Protein AF-C3ZCK1-F1 (afdb_monomer_lite)

Organism: Branchiostoma floridae (NCBI:txid7739)

Secondary structure (DSSP, 8-state):
-PPTT-EEPTT-SSEEE-SS--TT-S----HHHHHHHHHT-GGGS---HHHHHHHHTT--S-HHHHTTS-------EEESS-SS--SS-TTSTT---SS--SS------GGGTT-S---------PPPPPPPPP----------

Foldseek 3Di:
DDDPPWDDDPPDPWKIQDQWDQVVPDDDADPVLVCLLPVQVCVVDDDPPRQSLNLLCVRHPDVVVNVSGPDSNHGDMATPPHPDDDPDDPPDPPDDDPPDPPDDPPPPDPVVPPPPDDDDDDDDDDDDDDDDDDDDDDDDDDDD

pLDDT: mean 75.13, std 23.02, range [31.61, 98.31]

Structure (mmCIF, N/CA/C/O backbone):
data_AF-C3ZCK1-F1
#
_entry.id   AF-C3ZCK1-F1
#
loop_
_atom_site.group_PDB
_atom_site.id
_atom_site.type_symbol
_atom_site.label_atom_id
_atom_site.label_alt_id
_atom_site.label_comp_id
_atom_site.label_asym_id
_atom_site.label_e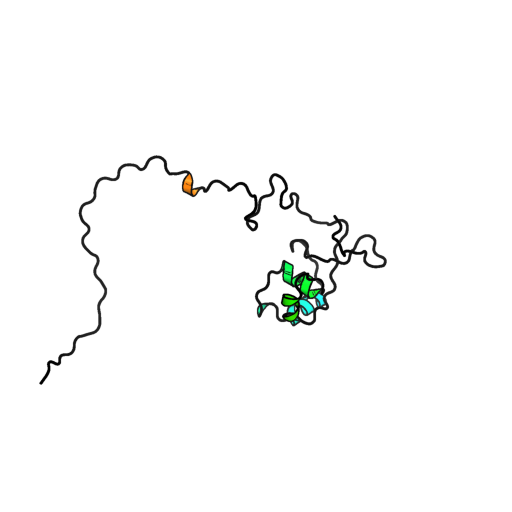ntity_id
_atom_site.label_seq_id
_atom_site.pdbx_PDB_ins_code
_atom_site.Cartn_x
_atom_site.Cartn_y
_atom_site.Cartn_z
_atom_site.occupancy
_atom_site.B_iso_or_equiv
_atom_site.auth_seq_id
_atom_site.auth_comp_id
_atom_site.auth_asym_id
_atom_site.auth_atom_id
_atom_site.pdbx_PDB_model_num
ATOM 1 N N . MET A 1 1 ? 0.633 12.915 9.914 1.00 50.06 1 MET A N 1
ATOM 2 C CA . MET A 1 1 ? 0.505 13.843 8.771 1.00 50.06 1 MET A CA 1
ATOM 3 C C . MET A 1 1 ? -0.464 13.155 7.834 1.00 50.06 1 MET A C 1
ATOM 5 O O . MET A 1 1 ? -0.111 12.098 7.344 1.00 50.06 1 MET A O 1
ATOM 9 N N . GLN A 1 2 ? -1.698 13.644 7.722 1.00 59.09 2 GLN A N 1
ATOM 10 C CA . GLN A 1 2 ? -2.696 13.029 6.843 1.00 59.09 2 GLN A CA 1
ATOM 11 C C . GLN A 1 2 ? -2.423 13.505 5.418 1.00 59.09 2 GLN A C 1
ATOM 13 O O . GLN A 1 2 ? -2.309 14.716 5.203 1.00 59.09 2 GLN A O 1
ATOM 18 N N . LEU A 1 3 ? -2.253 12.574 4.482 1.00 64.81 3 LEU A N 1
ATOM 19 C CA . LEU A 1 3 ? -2.011 12.919 3.085 1.00 64.81 3 LEU A CA 1
ATOM 20 C C . LEU A 1 3 ? -3.325 13.346 2.419 1.00 64.81 3 LEU A C 1
ATOM 22 O O . LEU A 1 3 ? -4.422 12.962 2.834 1.00 64.81 3 LEU A O 1
ATOM 26 N N . GLU A 1 4 ? -3.223 14.184 1.390 1.00 69.88 4 GLU A N 1
ATOM 27 C CA . GLU A 1 4 ? -4.386 14.632 0.626 1.00 69.88 4 GLU A CA 1
ATOM 28 C C . GLU A 1 4 ? -5.107 13.418 0.003 1.00 69.88 4 GLU A C 1
ATOM 30 O O . GLU A 1 4 ? -4.474 12.536 -0.572 1.00 69.88 4 GLU A O 1
ATOM 35 N N . GLY A 1 5 ? -6.432 13.339 0.169 1.00 73.62 5 GLY A N 1
ATOM 36 C CA . GLY A 1 5 ? -7.257 12.215 -0.304 1.00 73.62 5 GLY A CA 1
ATOM 37 C C . GLY A 1 5 ? -7.499 11.094 0.719 1.00 73.62 5 GLY A C 1
ATOM 38 O O . GLY A 1 5 ? -8.471 10.341 0.580 1.00 73.62 5 GLY A O 1
ATOM 39 N N . GLU A 1 6 ? -6.712 11.018 1.795 1.00 83.19 6 GLU A N 1
ATOM 40 C CA . GLU A 1 6 ? -6.953 10.044 2.860 1.00 83.19 6 GLU A CA 1
ATOM 41 C C . GLU A 1 6 ? -8.184 10.428 3.683 1.00 83.19 6 GLU A C 1
ATOM 43 O O . GLU A 1 6 ? -8.354 11.573 4.106 1.00 83.19 6 GLU A O 1
ATOM 48 N N . HIS A 1 7 ? -9.056 9.460 3.941 1.00 90.00 7 HIS A N 1
ATOM 49 C CA . HIS A 1 7 ? -10.285 9.666 4.700 1.00 90.00 7 HIS A CA 1
ATOM 50 C C . HIS A 1 7 ? -10.539 8.501 5.651 1.00 90.00 7 HIS A C 1
ATOM 52 O O . HIS A 1 7 ? -10.156 7.361 5.387 1.00 90.00 7 HIS A O 1
ATOM 58 N N . TRP A 1 8 ? -11.201 8.785 6.771 1.00 94.44 8 TRP A N 1
ATOM 59 C CA . TRP A 1 8 ? -11.534 7.777 7.772 1.00 94.44 8 TRP A CA 1
ATOM 60 C C . TRP A 1 8 ? -12.361 6.641 7.180 1.00 94.44 8 TRP A C 1
ATOM 62 O O . TRP A 1 8 ? -13.314 6.861 6.428 1.00 94.44 8 TRP A O 1
ATOM 72 N N . VAL A 1 9 ? -12.030 5.415 7.579 1.00 95.19 9 VAL A N 1
ATOM 73 C CA . VAL A 1 9 ? -12.902 4.269 7.334 1.00 95.19 9 VAL A CA 1
ATOM 74 C C . VAL A 1 9 ? -14.177 4.473 8.142 1.00 95.19 9 VAL A C 1
ATOM 76 O O . VAL A 1 9 ? -14.124 4.726 9.346 1.00 95.19 9 VAL A O 1
ATOM 79 N N . LEU A 1 10 ? -15.333 4.351 7.490 1.00 94.31 10 LEU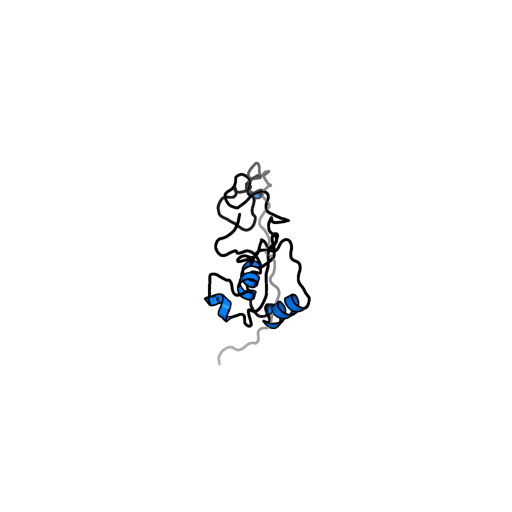 A N 1
ATOM 80 C CA . LEU A 1 10 ? -16.627 4.562 8.134 1.00 94.31 10 LEU A CA 1
ATOM 81 C C . LEU A 1 10 ? -16.764 3.712 9.409 1.00 94.31 10 LEU A C 1
ATOM 83 O O . LEU A 1 10 ? -16.673 2.486 9.363 1.00 94.31 10 LEU A O 1
ATOM 87 N N . GLY A 1 11 ? -17.013 4.377 10.540 1.00 94.56 11 GLY A N 1
ATOM 88 C CA . GLY A 1 11 ? -17.175 3.732 11.846 1.00 94.56 11 GLY A CA 1
ATOM 89 C C . GLY A 1 11 ? -15.867 3.387 12.566 1.00 94.56 11 GLY A C 1
ATOM 90 O O . GLY A 1 11 ? -15.922 2.799 13.642 1.00 94.56 11 GLY A O 1
ATOM 91 N N . SER A 1 12 ? -14.710 3.756 12.011 1.00 94.94 12 SER A N 1
ATOM 92 C CA . SER A 1 12 ? -13.409 3.619 12.664 1.00 94.94 12 SER A CA 1
ATOM 93 C C . SER A 1 12 ? -12.882 4.969 13.144 1.00 94.94 12 SER A C 1
ATOM 95 O O . SER A 1 12 ? -13.068 5.992 12.490 1.00 94.94 12 SER A O 1
ATOM 97 N N . THR A 1 13 ? -12.178 4.951 14.273 1.00 93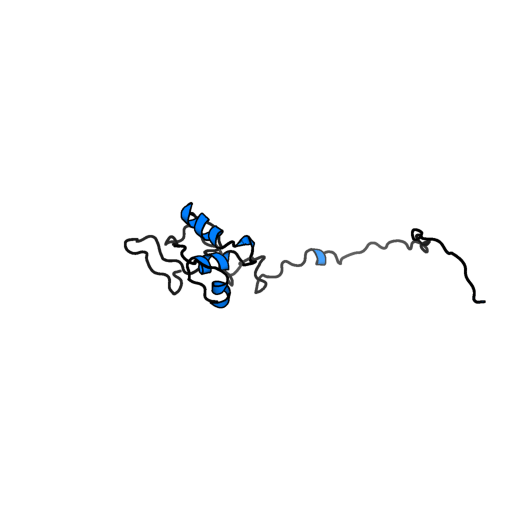.31 13 THR A N 1
ATOM 98 C CA . THR A 1 13 ? -11.405 6.091 14.794 1.00 93.31 13 THR A CA 1
ATOM 99 C C . THR A 1 13 ? -9.899 5.846 14.728 1.00 93.31 13 THR A C 1
ATOM 101 O O . THR A 1 13 ? -9.133 6.639 15.260 1.00 93.31 13 THR A O 1
ATOM 104 N N . THR A 1 14 ? -9.473 4.721 14.146 1.00 93.94 14 THR A N 1
ATOM 105 C CA . THR A 1 14 ? -8.066 4.289 14.119 1.00 93.94 14 THR A CA 1
ATOM 106 C C . THR A 1 14 ? -7.607 3.816 12.744 1.00 93.94 14 THR A C 1
ATOM 108 O O . THR A 1 14 ? -6.489 3.327 12.613 1.00 93.94 14 THR A O 1
ATOM 111 N N . MET A 1 15 ? -8.458 3.911 11.715 1.00 94.31 15 MET A N 1
ATOM 112 C CA . MET A 1 15 ? -8.131 3.467 10.360 1.00 94.31 15 MET A CA 1
ATOM 113 C C . MET A 1 15 ? -8.591 4.458 9.301 1.00 94.31 15 MET A C 1
ATOM 115 O O . MET A 1 15 ? -9.719 4.954 9.346 1.00 94.31 15 MET A O 1
ATOM 119 N N . ILE A 1 16 ? -7.748 4.637 8.293 1.00 94.56 16 ILE A N 1
ATOM 120 C CA . ILE A 1 16 ? -7.994 5.485 7.128 1.00 94.56 16 ILE A CA 1
ATOM 121 C C . ILE A 1 16 ? -7.863 4.680 5.833 1.00 94.56 16 ILE A C 1
ATOM 123 O O . ILE A 1 16 ? -7.163 3.664 5.779 1.00 94.56 16 ILE A O 1
ATOM 127 N N . HIS A 1 17 ? -8.546 5.137 4.788 1.00 93.12 17 HIS A N 1
ATOM 128 C CA . HIS A 1 17 ? -8.254 4.753 3.414 1.00 93.12 17 HIS A CA 1
ATOM 129 C C . HIS A 1 17 ? -6.934 5.392 2.999 1.00 93.12 17 HIS A C 1
ATOM 131 O O . HIS A 1 17 ? -6.777 6.605 3.104 1.00 93.12 17 HIS A O 1
ATOM 137 N N . VAL A 1 18 ? -5.999 4.547 2.577 1.00 91.94 18 VAL A N 1
ATOM 138 C CA . VAL A 1 18 ? -4.637 4.937 2.218 1.00 91.94 18 VAL A CA 1
ATOM 139 C C . VAL A 1 18 ? -4.540 5.283 0.737 1.00 91.94 18 VAL A C 1
ATOM 141 O O . VAL A 1 18 ? -5.150 4.599 -0.082 1.00 91.94 18 VAL A O 1
ATOM 144 N N . THR A 1 19 ? -3.728 6.290 0.420 1.00 88.88 19 THR A N 1
ATOM 145 C CA . THR A 1 19 ? -3.419 6.714 -0.956 1.00 88.88 19 THR A CA 1
ATOM 146 C C . THR A 1 19 ? -1.968 6.415 -1.367 1.00 88.88 19 THR A C 1
ATOM 148 O O . THR A 1 19 ? -1.615 6.534 -2.535 1.00 88.88 19 THR A O 1
ATOM 151 N N . TYR A 1 20 ? -1.108 5.984 -0.431 1.00 85.94 20 TYR A N 1
ATOM 152 C CA . TYR A 1 20 ? 0.318 5.736 -0.673 1.00 85.94 20 TYR A CA 1
ATOM 153 C C . TYR A 1 20 ? 0.850 4.499 0.065 1.00 85.94 20 TYR A C 1
ATOM 155 O O . TYR A 1 20 ? 0.412 4.161 1.163 1.00 85.94 20 TYR A O 1
ATOM 163 N N . SER A 1 21 ? 1.846 3.807 -0.487 1.00 82.75 21 SER A N 1
ATOM 164 C CA . SER A 1 21 ? 2.502 2.711 0.229 1.00 82.75 21 SER A CA 1
ATOM 165 C C . SER A 1 21 ? 3.483 3.259 1.272 1.00 82.75 21 SER A C 1
ATOM 167 O O . SER A 1 21 ? 4.581 3.688 0.936 1.00 82.75 21 SER A O 1
ATOM 169 N N . TYR A 1 22 ? 3.121 3.220 2.554 1.00 82.25 22 TYR A N 1
ATOM 170 C CA . TYR A 1 22 ? 3.956 3.624 3.698 1.00 82.25 22 TYR A CA 1
ATOM 171 C C . TYR A 1 22 ? 5.268 2.808 3.823 1.00 82.25 22 TYR A C 1
ATOM 173 O O . TYR A 1 22 ? 5.364 1.888 4.640 1.00 82.25 22 TYR A O 1
ATOM 181 N N . TRP A 1 23 ? 6.253 3.099 2.965 1.00 84.31 23 TRP A N 1
ATOM 182 C CA . TRP A 1 23 ? 7.617 2.538 2.882 1.00 84.31 23 TRP A CA 1
ATOM 183 C C . TRP A 1 23 ? 7.726 1.009 2.819 1.00 84.31 23 TRP A C 1
ATOM 185 O O . TRP A 1 23 ? 8.807 0.447 2.972 1.00 84.31 23 TRP A O 1
ATOM 195 N N . THR A 1 24 ? 6.613 0.301 2.622 1.00 86.25 24 THR A N 1
ATOM 196 C CA . THR A 1 24 ? 6.550 -1.171 2.647 1.00 86.25 24 THR A CA 1
ATOM 197 C C . THR A 1 24 ? 7.131 -1.830 3.915 1.00 86.25 24 THR A C 1
ATOM 199 O O . THR A 1 24 ? 7.479 -3.005 3.897 1.00 86.25 24 THR A O 1
ATOM 202 N N . LEU A 1 25 ? 7.192 -1.103 5.041 1.00 84.12 25 LEU A N 1
ATOM 203 C CA . LEU A 1 25 ? 7.879 -1.552 6.264 1.00 84.12 25 LEU A CA 1
ATOM 204 C C . LEU A 1 25 ? 7.081 -2.564 7.098 1.00 84.12 25 LEU A C 1
ATOM 206 O O . LEU A 1 25 ? 7.630 -3.558 7.565 1.00 84.12 25 LEU A O 1
ATOM 210 N N . GLY A 1 26 ? 5.792 -2.301 7.326 1.00 87.06 26 GLY A N 1
ATOM 211 C CA . GLY A 1 26 ? 4.954 -3.099 8.224 1.00 87.06 26 GLY A CA 1
ATOM 212 C C . GLY A 1 26 ? 3.563 -3.316 7.651 1.00 87.06 26 GLY A C 1
ATOM 213 O O . GLY A 1 26 ? 2.715 -2.434 7.736 1.00 87.06 26 GLY A O 1
ATOM 214 N N . TYR A 1 27 ? 3.327 -4.492 7.064 1.00 91.12 27 TYR A N 1
ATOM 215 C CA . TYR A 1 27 ? 2.073 -4.820 6.385 1.00 91.12 27 TYR A CA 1
ATOM 216 C C . TYR A 1 27 ? 1.488 -6.117 6.924 1.00 91.12 27 TYR A C 1
ATOM 218 O O . TYR A 1 27 ? 2.176 -7.126 7.073 1.00 91.12 27 TYR A O 1
ATOM 226 N N . MET A 1 28 ? 0.179 -6.102 7.155 1.00 93.81 28 MET A N 1
ATOM 227 C CA . MET A 1 28 ? -0.604 -7.308 7.381 1.00 93.81 28 MET A CA 1
ATOM 228 C C . MET A 1 28 ? -1.461 -7.568 6.153 1.00 93.81 28 MET A C 1
ATOM 230 O O . MET A 1 28 ? -2.215 -6.702 5.713 1.00 93.81 28 MET A O 1
ATOM 234 N N . ILE A 1 29 ? -1.375 -8.781 5.615 1.00 95.69 29 ILE A N 1
ATOM 235 C CA . ILE A 1 29 ? -2.140 -9.175 4.439 1.00 95.69 29 ILE A CA 1
ATOM 236 C C . ILE A 1 29 ? -2.977 -10.413 4.734 1.00 95.69 29 ILE A C 1
ATOM 238 O O . ILE A 1 29 ? -2.515 -11.402 5.299 1.00 95.69 29 ILE A O 1
ATOM 242 N N . THR A 1 30 ? -4.246 -10.362 4.340 1.00 97.88 30 THR A N 1
ATOM 243 C CA . THR A 1 30 ? -5.105 -11.547 4.383 1.0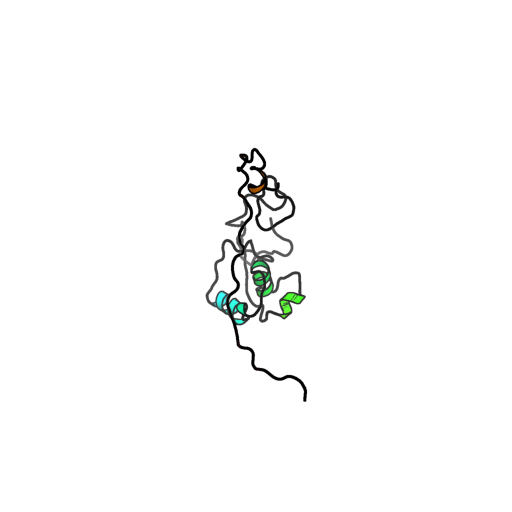0 97.88 30 THR A CA 1
ATOM 244 C C . THR A 1 30 ? -4.763 -12.479 3.224 1.00 97.88 30 THR A C 1
ATOM 246 O O . THR A 1 30 ? -4.344 -12.024 2.162 1.00 97.88 30 THR A O 1
ATOM 249 N N . TRP A 1 31 ? -5.056 -13.774 3.359 1.00 98.25 31 TRP A N 1
ATOM 250 C CA . TRP A 1 31 ? -4.938 -14.730 2.248 1.00 98.25 31 TRP A CA 1
ATOM 251 C C . TRP A 1 31 ? -5.633 -14.243 0.962 1.00 98.25 31 TRP A C 1
ATOM 253 O O . TRP A 1 31 ? -5.080 -14.324 -0.133 1.00 98.25 31 TRP A O 1
ATOM 263 N N . ARG A 1 32 ? -6.838 -13.668 1.092 1.00 98.31 32 ARG A N 1
ATOM 264 C CA . ARG A 1 32 ? -7.584 -13.104 -0.045 1.00 98.31 32 ARG A CA 1
ATOM 265 C C . ARG A 1 32 ? -6.870 -11.905 -0.669 1.00 98.31 32 ARG A C 1
ATOM 267 O O . ARG A 1 32 ? -6.885 -11.776 -1.887 1.00 98.31 32 ARG A O 1
ATOM 274 N N . GLY A 1 33 ? -6.269 -11.038 0.148 1.00 97.56 33 GLY A N 1
ATOM 275 C CA . GLY A 1 33 ? -5.455 -9.919 -0.328 1.00 97.56 33 GLY A CA 1
ATOM 276 C C . GLY A 1 33 ? -4.233 -10.403 -1.105 1.00 97.56 33 GLY A C 1
ATOM 277 O O . GLY A 1 33 ? -4.020 -9.965 -2.230 1.00 97.56 33 GLY A O 1
ATOM 278 N N . ALA A 1 34 ? -3.504 -11.381 -0.561 1.00 97.19 34 ALA A N 1
ATOM 279 C CA . ALA A 1 34 ? -2.344 -11.971 -1.226 1.00 97.19 34 ALA A CA 1
ATOM 280 C C . ALA A 1 34 ? -2.723 -12.595 -2.575 1.00 97.19 34 ALA A C 1
ATOM 282 O O . ALA A 1 34 ? -2.057 -12.359 -3.579 1.00 97.19 34 ALA A O 1
ATOM 283 N N . LYS A 1 35 ? -3.851 -13.317 -2.635 1.00 97.81 35 LYS A N 1
ATOM 284 C CA . LYS A 1 35 ? -4.353 -13.876 -3.894 1.00 97.81 35 LYS A CA 1
ATOM 285 C C . LYS A 1 35 ? -4.636 -12.788 -4.938 1.00 97.81 35 LYS A C 1
ATOM 287 O O . LYS A 1 35 ? -4.223 -12.946 -6.079 1.00 97.81 35 LYS A O 1
ATOM 292 N N . LYS A 1 36 ? -5.270 -11.671 -4.557 1.00 97.69 36 LYS A N 1
ATOM 293 C CA . LYS A 1 36 ? -5.520 -10.540 -5.473 1.00 97.69 36 LYS A CA 1
ATOM 294 C C . LYS A 1 36 ? -4.227 -9.960 -6.048 1.00 97.69 36 LYS A C 1
ATOM 296 O O . LYS A 1 36 ? -4.164 -9.703 -7.244 1.00 97.69 36 LYS A O 1
ATOM 301 N N . LEU A 1 37 ? -3.198 -9.802 -5.212 1.00 95.94 37 LEU A N 1
ATOM 302 C CA . LEU A 1 37 ? -1.884 -9.329 -5.656 1.00 95.94 37 LEU A CA 1
ATOM 303 C C . LEU A 1 37 ? -1.210 -10.306 -6.631 1.00 95.94 37 LEU A C 1
ATOM 305 O O . LEU A 1 37 ? -0.529 -9.875 -7.553 1.00 95.94 37 LEU A O 1
ATOM 309 N N . LEU A 1 38 ? -1.397 -11.617 -6.457 1.00 95.25 38 LEU A N 1
ATOM 310 C CA . LEU A 1 38 ? -0.799 -12.631 -7.333 1.00 95.25 38 LEU A CA 1
ATOM 311 C C . LEU A 1 38 ? -1.587 -12.858 -8.630 1.00 95.25 38 LEU A C 1
ATOM 313 O O . LEU A 1 38 ? -0.984 -13.153 -9.663 1.00 95.25 38 LEU A O 1
ATOM 317 N N . ASP A 1 39 ? -2.913 -12.699 -8.604 1.00 95.62 39 ASP A N 1
ATOM 318 C CA . ASP A 1 39 ? -3.796 -12.945 -9.753 1.00 95.62 39 ASP A CA 1
ATOM 319 C C . ASP A 1 39 ? -3.473 -12.021 -10.949 1.00 95.62 39 ASP A C 1
ATOM 321 O O . ASP A 1 39 ? -3.655 -12.423 -12.099 1.00 95.62 39 ASP A O 1
ATOM 325 N N . VAL A 1 40 ? -2.908 -10.827 -10.706 1.00 94.31 40 VAL A N 1
ATOM 326 C CA . VAL A 1 40 ? -2.456 -9.897 -11.767 1.00 94.31 40 V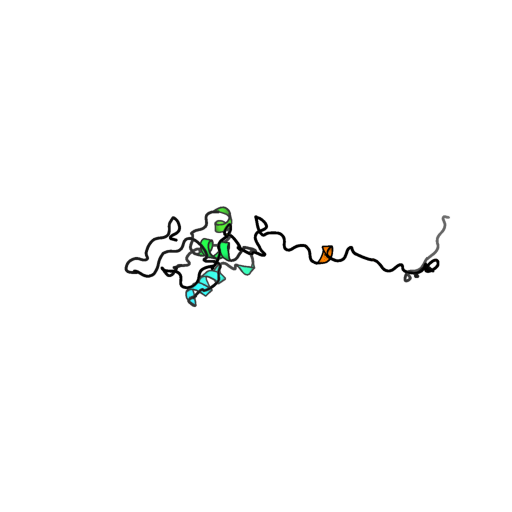AL A CA 1
ATOM 327 C C . VAL A 1 40 ? -1.099 -10.263 -12.389 1.00 94.31 40 VAL A C 1
ATOM 329 O O . VAL A 1 40 ? -0.593 -9.544 -13.262 1.00 94.31 40 VAL A O 1
ATOM 332 N N . LYS A 1 41 ? -0.516 -11.391 -11.959 1.00 94.00 41 LYS A N 1
ATOM 333 C CA . LYS A 1 41 ? 0.773 -11.949 -12.401 1.00 94.00 41 LYS A CA 1
ATOM 334 C C . LYS A 1 41 ? 1.911 -10.919 -12.342 1.00 94.00 41 LYS A C 1
ATOM 336 O O . LYS A 1 41 ? 2.569 -10.683 -13.360 1.00 94.00 41 LYS A O 1
ATOM 341 N N . PRO A 1 42 ? 2.166 -10.308 -11.171 1.00 92.12 42 PRO A N 1
ATOM 342 C CA . PRO A 1 42 ? 3.080 -9.176 -11.061 1.00 92.12 42 PRO A CA 1
ATOM 343 C C . PRO A 1 42 ? 4.503 -9.538 -11.480 1.00 92.12 42 PRO A C 1
ATOM 345 O O . PRO A 1 42 ? 5.138 -8.748 -12.149 1.00 92.12 42 PRO A O 1
ATOM 348 N N . LEU A 1 43 ? 4.958 -10.770 -11.229 1.00 91.25 43 LEU A N 1
ATOM 349 C CA . LEU A 1 43 ? 6.314 -11.224 -11.578 1.00 91.25 43 LEU A CA 1
ATOM 350 C C . LEU A 1 43 ? 6.611 -11.254 -13.087 1.00 91.25 43 LEU A C 1
ATOM 352 O O . LEU A 1 43 ? 7.761 -11.402 -13.483 1.00 91.25 43 LEU A O 1
ATOM 356 N N . THR A 1 44 ? 5.586 -11.138 -13.933 1.00 92.50 44 THR A N 1
ATOM 357 C CA . THR A 1 44 ? 5.762 -11.038 -15.392 1.00 92.50 44 THR A CA 1
ATOM 358 C C . THR A 1 44 ? 6.016 -9.603 -15.864 1.00 92.50 44 THR A C 1
ATOM 360 O O . THR A 1 44 ? 6.211 -9.380 -17.055 1.00 92.50 44 THR A O 1
ATOM 363 N N . LYS A 1 45 ? 5.992 -8.629 -14.944 1.00 89.12 45 LYS A N 1
ATOM 364 C CA . LYS A 1 45 ? 6.097 -7.186 -15.183 1.00 89.12 45 LYS A CA 1
ATOM 365 C C . LYS A 1 45 ? 7.086 -6.608 -14.166 1.00 89.12 45 LYS A C 1
ATOM 367 O O . LYS A 1 45 ? 7.058 -6.974 -12.998 1.00 89.12 45 LYS A O 1
ATOM 372 N N . MET A 1 46 ? 7.970 -5.712 -14.584 1.00 86.31 46 MET A N 1
ATOM 373 C CA . MET A 1 46 ? 8.887 -5.049 -13.655 1.00 86.31 46 MET A CA 1
ATOM 374 C C . MET A 1 46 ? 8.251 -3.737 -13.189 1.00 86.31 46 MET A C 1
ATOM 376 O O . MET A 1 46 ? 7.999 -2.861 -14.010 1.00 86.31 46 MET A O 1
ATOM 380 N N . ILE A 1 47 ? 7.958 -3.627 -11.895 1.00 89.75 47 ILE A N 1
ATOM 381 C CA . ILE A 1 47 ? 7.411 -2.426 -11.254 1.00 89.75 47 ILE A CA 1
ATOM 382 C C . ILE A 1 47 ? 7.979 -2.347 -9.827 1.00 89.75 47 ILE A C 1
ATOM 384 O O . ILE A 1 47 ? 8.060 -3.387 -9.161 1.00 89.75 47 ILE A O 1
ATOM 388 N N . PRO A 1 48 ? 8.382 -1.160 -9.349 1.00 89.44 48 PRO A N 1
ATOM 389 C CA . PRO A 1 48 ? 8.650 -0.939 -7.934 1.00 89.44 48 PRO A CA 1
ATOM 390 C C . PRO A 1 48 ? 7.450 -1.337 -7.059 1.00 89.44 48 PRO A C 1
ATOM 392 O O . PRO A 1 48 ? 6.289 -1.204 -7.453 1.00 89.44 48 PRO A O 1
ATOM 395 N N . VAL A 1 49 ? 7.722 -1.900 -5.882 1.00 90.81 49 VAL A N 1
ATOM 396 C CA . VAL A 1 49 ? 6.674 -2.436 -4.994 1.00 90.81 49 VAL A CA 1
ATOM 397 C C . VAL A 1 49 ? 5.795 -1.333 -4.399 1.00 90.81 49 VAL A C 1
ATOM 399 O O . VAL A 1 49 ? 4.597 -1.535 -4.190 1.00 90.81 49 VAL A O 1
ATOM 402 N N . ASP A 1 50 ? 6.393 -0.177 -4.153 1.00 89.31 50 ASP A N 1
ATOM 403 C CA . ASP A 1 50 ? 5.757 1.041 -3.673 1.00 89.31 50 ASP A CA 1
ATOM 404 C C . ASP A 1 50 ? 4.801 1.647 -4.702 1.00 89.31 50 ASP A C 1
ATOM 406 O O . ASP A 1 50 ? 3.756 2.152 -4.320 1.00 89.31 50 ASP A O 1
ATOM 410 N N . GLU A 1 51 ? 5.063 1.475 -5.997 1.00 91.06 51 GLU A N 1
ATOM 411 C CA . GLU A 1 51 ? 4.108 1.839 -7.056 1.00 91.06 51 GLU A CA 1
ATOM 412 C C . GLU A 1 51 ? 3.069 0.734 -7.301 1.00 91.06 51 GLU A C 1
ATOM 414 O O . GLU A 1 51 ? 1.906 0.982 -7.637 1.00 91.06 51 GLU A O 1
ATOM 419 N N . PHE A 1 52 ? 3.452 -0.528 -7.092 1.00 93.81 52 PHE A N 1
ATOM 420 C CA . PHE A 1 52 ? 2.553 -1.660 -7.286 1.00 93.81 52 PHE A CA 1
ATOM 421 C C . PHE A 1 52 ? 1.357 -1.642 -6.332 1.00 93.81 52 PHE A C 1
ATOM 423 O O . PHE A 1 52 ? 0.226 -1.882 -6.762 1.00 93.81 52 PHE A O 1
ATOM 430 N N . LEU A 1 53 ? 1.576 -1.380 -5.041 1.00 94.69 53 LEU A N 1
ATOM 431 C CA . LEU A 1 53 ? 0.492 -1.435 -4.060 1.00 94.69 53 LEU A CA 1
ATOM 432 C C . LEU A 1 53 ? -0.598 -0.381 -4.331 1.00 94.69 53 LEU A C 1
ATOM 434 O O . LEU A 1 53 ? -1.757 -0.800 -4.416 1.00 94.69 53 LEU A O 1
ATOM 438 N N . PRO A 1 54 ? -0.281 0.914 -4.546 1.00 93.06 54 PRO A N 1
ATOM 439 C CA . PRO A 1 54 ? -1.273 1.934 -4.860 1.00 93.06 54 PRO A CA 1
ATOM 440 C C . PRO A 1 54 ? -2.040 1.674 -6.141 1.00 93.06 54 PRO A C 1
ATOM 442 O O . PRO A 1 54 ? -3.265 1.803 -6.157 1.00 93.06 54 PRO A O 1
ATOM 445 N N . MET A 1 55 ? -1.379 1.148 -7.176 1.00 94.00 55 MET A N 1
ATOM 446 C CA . MET A 1 55 ? -2.108 0.653 -8.341 1.00 94.00 55 MET A CA 1
ATOM 447 C C . MET A 1 55 ? -3.121 -0.425 -7.949 1.00 94.00 55 MET A C 1
ATOM 449 O O . MET A 1 55 ? -4.270 -0.372 -8.366 1.00 94.00 55 MET A O 1
ATOM 453 N N . MET A 1 56 ? -2.750 -1.405 -7.127 1.00 95.75 56 MET A N 1
ATOM 454 C CA . MET A 1 56 ? -3.645 -2.519 -6.808 1.00 95.75 56 MET A CA 1
ATOM 455 C C . MET A 1 56 ? -4.879 -2.132 -5.984 1.00 95.75 56 MET A C 1
ATOM 457 O O . MET A 1 56 ? -5.885 -2.850 -6.064 1.00 95.75 56 MET A O 1
ATOM 461 N N . PHE A 1 57 ? -4.831 -1.028 -5.231 1.00 94.31 57 PHE A N 1
ATOM 462 C CA . PHE A 1 57 ? -5.999 -0.423 -4.577 1.00 94.31 57 PHE A CA 1
ATOM 463 C C . PHE A 1 57 ? -6.612 0.761 -5.355 1.00 94.31 57 PHE A C 1
ATOM 465 O O . PHE A 1 57 ? -7.431 1.491 -4.804 1.00 94.31 57 PHE A O 1
ATOM 472 N N . ASP A 1 58 ? -6.292 0.857 -6.651 1.00 93.88 58 ASP A N 1
ATOM 473 C CA . ASP A 1 58 ? -6.850 1.779 -7.655 1.00 93.88 58 ASP A CA 1
ATOM 474 C C . ASP A 1 58 ? -6.558 3.270 -7.418 1.00 93.88 58 ASP A C 1
ATOM 476 O O . ASP A 1 58 ? -7.253 4.143 -7.937 1.00 93.88 58 ASP A O 1
ATOM 480 N N . ASP A 1 59 ? -5.484 3.569 -6.690 1.00 90.69 59 ASP A N 1
ATOM 481 C CA . ASP A 1 59 ? -5.114 4.926 -6.295 1.00 90.69 59 ASP A CA 1
ATOM 482 C C . ASP A 1 59 ? -3.638 5.212 -6.592 1.00 90.69 59 ASP A C 1
ATOM 484 O O . ASP A 1 59 ? -2.786 5.250 -5.714 1.00 90.69 59 ASP A O 1
ATOM 488 N N . HIS A 1 60 ? -3.322 5.342 -7.880 1.00 91.62 60 HIS A N 1
ATOM 489 C CA . HIS A 1 60 ? -1.984 5.681 -8.360 1.00 91.62 60 HIS A CA 1
ATOM 490 C C . HIS A 1 60 ? -2.036 6.962 -9.214 1.00 91.62 60 HIS A C 1
ATOM 492 O O . HIS A 1 60 ? -2.973 7.104 -10.021 1.00 91.62 60 HIS A O 1
ATOM 498 N N . PRO A 1 61 ? -1.071 7.894 -9.072 1.00 88.62 61 PRO A N 1
ATOM 499 C CA . PRO A 1 61 ? -1.077 9.167 -9.796 1.00 88.62 61 PRO A CA 1
ATOM 500 C C . PRO A 1 61 ? -0.871 8.977 -11.303 1.00 88.62 61 PRO A C 1
ATOM 502 O O . PRO A 1 61 ? -1.574 9.589 -12.108 1.00 88.62 61 PRO A O 1
ATOM 505 N N . ASP A 1 62 ? 0.039 8.082 -11.697 1.00 88.94 62 ASP A N 1
ATOM 506 C CA . ASP A 1 62 ? 0.249 7.740 -13.103 1.00 88.94 62 ASP A CA 1
ATOM 507 C C . ASP A 1 62 ? -0.742 6.660 -13.557 1.00 88.94 62 ASP A C 1
ATOM 509 O O . ASP A 1 62 ? -0.658 5.494 -13.161 1.00 88.94 62 ASP A O 1
ATOM 513 N N . LYS A 1 63 ? -1.693 7.047 -14.411 1.00 88.69 63 LYS A N 1
ATOM 514 C CA . LYS A 1 63 ? -2.700 6.133 -14.964 1.00 88.69 63 LYS A CA 1
ATOM 515 C C . LYS A 1 63 ? -2.139 5.203 -16.040 1.00 88.69 63 LYS A C 1
ATOM 517 O O . LYS A 1 63 ? -2.746 4.167 -16.303 1.00 88.69 63 LYS A O 1
ATOM 522 N N . HIS A 1 64 ? -0.997 5.527 -16.647 1.00 88.12 64 HIS A N 1
ATOM 523 C CA . HIS A 1 64 ? -0.386 4.690 -17.674 1.00 88.12 64 HIS A CA 1
ATOM 524 C C . HIS A 1 64 ? 0.045 3.334 -17.107 1.00 88.12 64 HIS A C 1
ATOM 526 O O . HIS A 1 64 ? -0.248 2.295 -17.702 1.00 88.12 64 HIS A O 1
ATOM 532 N N . TYR A 1 65 ? 0.659 3.328 -15.920 1.00 85.31 65 TYR A N 1
ATOM 533 C CA . TYR A 1 65 ? 1.070 2.090 -15.253 1.00 85.31 65 TYR A CA 1
ATOM 534 C C . TYR A 1 65 ? -0.121 1.210 -14.870 1.00 85.31 65 TYR A C 1
ATOM 536 O O . TYR A 1 65 ? -0.058 -0.015 -15.002 1.00 85.31 65 TYR A O 1
ATOM 544 N N . MET A 1 66 ? -1.246 1.821 -14.489 1.00 89.50 66 MET A N 1
ATOM 545 C CA . MET A 1 66 ? -2.440 1.096 -14.048 1.00 89.50 66 MET A CA 1
ATOM 546 C C . MET A 1 66 ? -3.008 0.169 -15.133 1.00 89.50 66 MET A C 1
ATOM 548 O O . MET A 1 66 ? -3.504 -0.906 -14.798 1.00 89.50 66 MET A O 1
ATOM 552 N N . TYR A 1 67 ? -2.888 0.514 -16.423 1.00 89.00 67 TYR A N 1
ATOM 553 C CA . TYR A 1 67 ? -3.385 -0.329 -17.524 1.00 89.00 67 TYR A CA 1
ATOM 554 C C . TYR A 1 67 ? -2.732 -1.712 -17.581 1.00 89.00 67 TYR A C 1
ATOM 556 O O . TYR A 1 67 ? -3.340 -2.665 -18.068 1.00 89.00 67 TYR A O 1
ATOM 564 N N . ALA A 1 68 ? -1.501 -1.842 -17.082 1.00 88.69 68 ALA A N 1
ATOM 565 C CA . ALA A 1 68 ? -0.796 -3.115 -17.071 1.00 88.69 68 ALA A CA 1
ATOM 566 C C . ALA A 1 68 ? -1.310 -4.068 -15.978 1.00 88.69 68 ALA A C 1
ATOM 568 O O . ALA A 1 68 ? -1.018 -5.266 -16.035 1.00 88.69 68 ALA A O 1
ATOM 569 N N . PHE A 1 69 ? -2.074 -3.586 -14.994 1.00 92.25 69 PHE A N 1
ATOM 570 C CA . PHE A 1 69 ? -2.492 -4.361 -13.828 1.00 92.25 69 PHE A CA 1
ATOM 571 C C . PHE A 1 69 ? -4.008 -4.294 -13.650 1.00 92.25 69 PHE A C 1
ATOM 573 O O . PHE A 1 69 ? -4.555 -3.264 -13.282 1.00 92.25 69 PHE A O 1
ATOM 580 N N . GLU A 1 70 ? -4.681 -5.419 -13.892 1.00 93.50 70 GLU A N 1
ATOM 581 C CA . GLU A 1 70 ? -6.113 -5.620 -13.654 1.00 93.50 70 GLU A CA 1
ATOM 582 C C . GLU A 1 70 ? -6.349 -7.064 -13.177 1.00 93.50 70 GLU A C 1
ATOM 584 O O . GLU A 1 70 ? -5.679 -7.973 -13.684 1.00 93.50 70 GLU A O 1
ATOM 589 N N . PRO A 1 71 ? -7.298 -7.319 -12.252 1.00 95.19 71 PRO A N 1
ATOM 590 C CA . PRO A 1 71 ? -8.210 -6.356 -11.618 1.00 95.19 71 PRO A CA 1
ATOM 591 C C . PRO A 1 71 ? -7.604 -5.607 -10.410 1.00 95.19 71 PRO A C 1
ATOM 593 O O . PRO A 1 71 ? -7.070 -6.239 -9.497 1.00 95.19 71 PRO A O 1
ATOM 596 N N . ARG A 1 72 ? -7.778 -4.279 -10.335 1.00 95.44 72 ARG A N 1
ATOM 597 C CA . ARG A 1 72 ? -7.325 -3.423 -9.205 1.00 95.44 72 ARG A CA 1
ATOM 598 C C . ARG A 1 72 ? -8.368 -3.311 -8.091 1.00 95.44 72 ARG A C 1
ATOM 600 O O . ARG A 1 72 ? -8.995 -2.282 -7.884 1.00 95.44 72 ARG A O 1
ATOM 607 N N . ASN A 1 73 ? -8.638 -4.419 -7.406 1.00 96.12 73 ASN A N 1
ATOM 608 C CA . ASN A 1 73 ? -9.709 -4.488 -6.402 1.00 96.12 73 ASN A CA 1
ATOM 609 C C . ASN A 1 73 ? -9.209 -4.753 -4.972 1.00 96.12 73 ASN A C 1
ATOM 611 O O . ASN A 1 73 ? -9.960 -5.284 -4.135 1.00 96.12 73 ASN A O 1
ATOM 615 N N . LEU A 1 74 ? -7.940 -4.460 -4.683 1.00 96.62 74 LEU A N 1
ATOM 616 C CA . LEU A 1 74 ? -7.398 -4.574 -3.335 1.00 96.62 74 LEU A CA 1
ATOM 617 C C . LEU A 1 74 ? -8.037 -3.506 -2.441 1.00 96.62 74 LEU A C 1
ATOM 619 O O . LEU A 1 74 ? -8.214 -2.365 -2.842 1.00 96.62 74 LEU A O 1
ATOM 623 N N . LYS A 1 75 ? -8.399 -3.885 -1.215 1.00 95.75 75 LYS A N 1
ATOM 624 C CA . LYS A 1 75 ? -8.785 -2.917 -0.186 1.00 95.75 75 LYS A CA 1
ATOM 625 C C . LYS A 1 75 ? -7.578 -2.714 0.710 1.00 95.75 75 LYS A C 1
ATOM 627 O O . LYS A 1 75 ? -7.101 -3.700 1.275 1.00 95.75 75 LYS A O 1
ATOM 632 N N . ALA A 1 76 ? -7.118 -1.479 0.822 1.00 94.56 76 ALA A N 1
ATOM 633 C CA . ALA A 1 76 ? -5.987 -1.110 1.652 1.00 94.56 76 ALA A CA 1
ATOM 634 C C . ALA A 1 76 ? -6.417 -0.067 2.684 1.00 94.56 76 ALA A C 1
ATOM 636 O O . ALA A 1 76 ? -7.295 0.758 2.428 1.00 94.56 76 ALA A O 1
ATOM 637 N N . PHE A 1 77 ? -5.805 -0.148 3.860 1.00 94.56 77 PHE A N 1
ATOM 638 C CA . PHE A 1 77 ? -6.063 0.738 4.983 1.00 94.56 77 PHE A CA 1
ATOM 639 C C . PHE A 1 77 ? -4.753 0.992 5.718 1.00 94.56 77 PHE A C 1
ATOM 641 O O . PHE A 1 77 ? -3.912 0.092 5.782 1.00 94.56 77 PHE A O 1
ATOM 648 N N . SER A 1 78 ? -4.620 2.172 6.311 1.00 93.56 78 SER A N 1
ATOM 649 C CA . SER A 1 78 ? -3.545 2.483 7.254 1.00 93.56 78 SER A CA 1
ATOM 650 C C . SER A 1 78 ? -4.114 2.686 8.654 1.00 93.56 78 SER A C 1
ATOM 652 O O . SER A 1 78 ? -5.291 3.025 8.807 1.00 93.56 78 SER A O 1
ATOM 654 N N . ALA A 1 79 ? -3.286 2.450 9.670 1.00 93.06 79 ALA A N 1
ATOM 655 C CA . ALA A 1 79 ? -3.604 2.819 11.042 1.00 93.06 79 ALA A CA 1
ATOM 656 C C . ALA A 1 79 ? -3.328 4.314 11.249 1.00 93.06 79 ALA A C 1
ATOM 658 O O . ALA A 1 79 ? -2.323 4.821 10.761 1.00 93.06 79 ALA A O 1
ATOM 659 N N . GLU A 1 80 ? -4.185 4.992 12.006 1.00 92.38 80 GLU A N 1
ATOM 660 C CA . GLU A 1 80 ? -3.980 6.381 12.423 1.00 92.38 80 GLU A CA 1
ATOM 661 C C . GLU A 1 80 ? -4.122 6.467 13.956 1.00 92.38 80 GLU A C 1
ATOM 663 O O . GLU A 1 80 ? -5.198 6.148 14.478 1.00 92.38 80 GLU A O 1
ATOM 668 N N . PRO A 1 81 ? -3.061 6.850 14.697 1.00 91.25 81 PRO A N 1
ATOM 669 C CA . PRO A 1 81 ? -1.730 7.229 14.206 1.00 91.25 81 PRO A CA 1
ATOM 670 C C . PRO A 1 81 ? -0.909 6.039 13.679 1.00 91.25 81 PRO A C 1
ATOM 672 O O . PRO A 1 81 ? -1.148 4.885 14.047 1.00 91.25 81 PRO A O 1
ATOM 675 N N . LEU A 1 82 ? 0.098 6.331 12.849 1.00 89.81 82 LEU A N 1
ATOM 676 C CA . LEU A 1 82 ? 1.040 5.328 12.346 1.00 89.81 82 LEU A CA 1
ATOM 677 C C . LEU A 1 82 ? 1.767 4.617 13.494 1.00 89.81 82 LEU A C 1
ATOM 679 O O . LEU A 1 82 ? 2.292 5.253 14.408 1.00 89.81 82 LEU A O 1
ATOM 683 N N . MET A 1 83 ? 1.861 3.289 13.403 1.00 88.25 83 MET A N 1
ATOM 684 C CA . MET A 1 83 ? 2.617 2.483 14.372 1.00 88.25 83 MET A CA 1
ATOM 685 C C . MET A 1 83 ? 4.133 2.573 14.159 1.00 88.25 83 MET A C 1
ATOM 687 O O . MET A 1 83 ? 4.894 2.484 15.118 1.00 88.25 83 MET A O 1
ATOM 691 N N . ILE A 1 84 ? 4.568 2.710 12.904 1.00 87.75 84 ILE A N 1
ATOM 692 C CA . ILE A 1 84 ? 5.975 2.815 12.506 1.00 87.75 84 ILE A CA 1
ATOM 693 C C . ILE A 1 84 ? 6.079 3.986 11.537 1.00 87.75 84 ILE A C 1
ATOM 695 O O . ILE A 1 84 ? 5.303 4.072 10.586 1.00 87.75 84 ILE A O 1
ATOM 699 N N . TYR A 1 85 ? 7.035 4.875 11.779 1.00 88.19 85 TYR A N 1
ATOM 700 C CA . TYR A 1 85 ? 7.330 6.012 10.918 1.00 88.19 85 TYR A CA 1
ATOM 701 C C . TYR A 1 85 ? 8.832 6.341 10.982 1.00 88.19 85 TYR A C 1
ATOM 703 O O . TYR A 1 85 ? 9.483 6.011 11.980 1.00 88.19 85 TYR A O 1
ATOM 711 N N . PRO A 1 86 ? 9.406 6.953 9.931 1.00 87.00 86 PRO A N 1
ATOM 712 C CA . PRO A 1 86 ? 10.802 7.369 9.923 1.00 87.00 86 PRO A CA 1
ATOM 713 C C . PRO A 1 86 ? 11.115 8.350 11.051 1.00 87.00 86 PRO A C 1
ATOM 715 O O . PRO A 1 86 ? 10.302 9.209 11.388 1.00 87.00 86 PRO A O 1
ATOM 718 N N . THR A 1 87 ? 12.321 8.257 11.606 1.00 89.94 87 THR A N 1
ATOM 719 C CA . THR A 1 87 ? 12.824 9.271 12.544 1.00 89.94 87 THR A CA 1
ATOM 720 C C . THR A 1 87 ? 13.245 10.554 11.834 1.00 89.94 87 THR A C 1
ATOM 722 O O . THR A 1 87 ? 13.208 11.607 12.462 1.00 89.94 87 THR A O 1
ATOM 725 N N . HIS A 1 88 ? 13.634 10.449 10.558 1.00 89.12 88 HIS A N 1
ATOM 726 C CA . HIS A 1 88 ? 14.008 11.558 9.685 1.00 89.12 88 HIS A CA 1
ATOM 727 C C . HIS A 1 88 ? 13.390 11.350 8.297 1.00 89.12 88 HIS A C 1
ATOM 729 O O . HIS A 1 88 ? 13.411 10.233 7.772 1.00 89.12 88 HIS A O 1
ATOM 735 N N . TYR A 1 89 ? 12.869 12.414 7.701 1.00 87.44 89 TYR A N 1
ATOM 736 C CA . TYR A 1 89 ? 12.289 12.437 6.357 1.00 87.44 89 TYR A CA 1
ATOM 737 C C . TYR A 1 89 ? 13.240 13.078 5.341 1.00 87.44 89 TYR A C 1
ATOM 739 O O . TYR A 1 89 ? 14.168 13.800 5.705 1.00 87.44 89 TYR A O 1
ATOM 747 N N . THR A 1 90 ? 12.993 12.839 4.049 1.00 85.44 90 THR A N 1
ATOM 748 C CA . THR A 1 90 ? 13.744 13.476 2.959 1.00 85.44 90 THR A CA 1
ATOM 749 C C . THR A 1 90 ? 13.774 14.996 3.131 1.00 85.44 90 THR A C 1
ATOM 751 O O . THR A 1 90 ? 12.735 15.632 3.307 1.00 85.44 90 THR A O 1
ATOM 754 N N . GLY A 1 91 ? 14.975 15.575 3.079 1.00 84.94 91 GLY A N 1
ATOM 755 C CA . GLY A 1 91 ? 15.209 17.009 3.271 1.00 84.94 91 GLY A CA 1
ATOM 756 C C . GLY A 1 91 ? 15.417 17.449 4.727 1.00 84.94 91 GLY A C 1
ATOM 757 O O . GLY A 1 91 ? 15.777 18.603 4.958 1.00 84.94 91 GLY A O 1
ATOM 758 N N . GLU A 1 92 ? 15.240 16.565 5.711 1.00 87.38 92 GLU A N 1
ATOM 759 C CA . GLU A 1 92 ? 15.561 16.865 7.108 1.00 87.38 92 GLU A CA 1
ATOM 760 C C . GLU A 1 92 ? 17.064 16.723 7.394 1.00 87.38 92 GLU A C 1
ATOM 762 O O . GLU A 1 92 ? 17.785 15.942 6.768 1.00 87.38 92 GLU A O 1
ATOM 767 N N . ALA A 1 93 ? 17.560 17.485 8.372 1.00 87.44 93 ALA A N 1
ATOM 768 C CA . ALA A 1 93 ? 18.952 17.383 8.797 1.00 87.44 93 ALA A CA 1
ATOM 769 C C . ALA A 1 93 ? 19.261 15.964 9.300 1.00 87.44 93 ALA A C 1
ATOM 771 O O . ALA A 1 93 ? 18.494 15.401 10.076 1.00 87.44 93 ALA A O 1
ATOM 772 N N . ASN A 1 94 ? 20.413 15.417 8.904 1.00 87.50 94 ASN A N 1
ATOM 773 C CA . ASN A 1 94 ? 20.835 14.041 9.204 1.00 87.50 94 ASN A CA 1
ATOM 774 C C . ASN A 1 94 ? 19.957 12.937 8.583 1.00 87.50 94 ASN A C 1
ATOM 776 O O . ASN A 1 94 ? 20.102 11.775 8.961 1.00 87.50 94 ASN A O 1
ATOM 780 N N . TYR A 1 95 ? 19.086 13.259 7.620 1.00 87.25 95 TYR A N 1
ATOM 781 C CA . TYR A 1 95 ? 18.508 12.244 6.746 1.00 87.25 95 TYR A CA 1
ATOM 782 C C . TYR A 1 95 ? 19.622 11.601 5.910 1.00 87.25 95 TYR A C 1
ATOM 784 O O . TYR A 1 95 ? 20.352 12.288 5.195 1.00 87.25 95 TYR A O 1
ATOM 792 N N . ILE A 1 96 ? 19.771 10.282 6.034 1.00 85.12 96 ILE A N 1
ATOM 793 C CA . ILE A 1 96 ? 20.742 9.479 5.286 1.00 85.12 96 ILE A CA 1
ATOM 794 C C . ILE A 1 96 ? 19.953 8.491 4.439 1.00 85.12 96 ILE A C 1
ATOM 796 O O . ILE A 1 96 ? 19.043 7.826 4.934 1.00 85.12 96 ILE A O 1
ATOM 800 N N . THR A 1 97 ? 20.319 8.392 3.168 1.00 82.75 97 THR A N 1
ATOM 801 C CA . THR A 1 97 ? 19.631 7.570 2.174 1.00 82.75 97 THR A CA 1
ATOM 802 C C . THR A 1 97 ? 20.643 6.977 1.203 1.00 82.75 97 THR A C 1
ATOM 804 O O . THR A 1 97 ? 21.622 7.622 0.835 1.00 82.75 97 THR A O 1
ATOM 807 N N . ASP A 1 98 ? 20.410 5.732 0.808 1.00 81.44 98 ASP A N 1
ATOM 808 C CA . ASP A 1 98 ? 21.136 5.015 -0.239 1.00 81.44 98 ASP A CA 1
ATOM 809 C C . ASP A 1 98 ? 20.424 5.086 -1.602 1.00 81.44 98 ASP A C 1
ATOM 811 O O . ASP A 1 98 ? 20.979 4.658 -2.613 1.00 81.44 98 ASP A O 1
ATOM 815 N N . THR A 1 99 ? 19.202 5.629 -1.637 1.00 71.62 99 THR A N 1
ATOM 816 C CA . THR A 1 99 ? 18.304 5.613 -2.804 1.00 71.62 99 THR A CA 1
ATOM 817 C C . THR A 1 99 ? 18.011 6.994 -3.383 1.00 71.62 99 THR A C 1
ATOM 819 O O . THR A 1 99 ? 17.612 7.084 -4.542 1.00 71.62 99 THR A O 1
ATOM 822 N N . ASP A 1 100 ? 18.240 8.072 -2.632 1.00 71.69 100 ASP A N 1
ATOM 823 C CA . ASP A 1 100 ? 18.036 9.440 -3.108 1.00 71.69 100 ASP A CA 1
ATOM 824 C C . ASP A 1 100 ? 19.378 10.180 -3.256 1.00 71.69 100 ASP A C 1
ATOM 826 O O . ASP A 1 100 ? 20.137 10.387 -2.309 1.00 71.69 100 ASP A O 1
ATOM 830 N N . THR A 1 101 ? 19.697 10.563 -4.493 1.00 64.62 101 THR A N 1
ATOM 831 C CA . THR A 1 101 ? 20.922 11.303 -4.840 1.00 64.62 101 THR A CA 1
ATOM 832 C C . THR A 1 101 ? 20.831 12.798 -4.525 1.00 64.62 101 THR A C 1
ATOM 834 O O . THR A 1 101 ? 21.826 13.519 -4.625 1.00 64.62 101 THR A O 1
ATOM 837 N N . GLY A 1 102 ? 19.644 13.293 -4.172 1.00 57.19 102 GLY A N 1
ATOM 838 C CA . GLY A 1 102 ? 19.415 14.680 -3.809 1.00 57.19 102 GLY A CA 1
ATOM 839 C C . GLY A 1 102 ? 19.650 14.908 -2.320 1.00 57.19 102 GLY A C 1
ATOM 840 O O . GLY A 1 102 ? 18.763 14.661 -1.519 1.00 57.19 102 GLY A O 1
ATOM 841 N N . SER A 1 103 ? 20.805 15.481 -1.960 1.00 54.56 103 SER A N 1
ATOM 842 C CA . SER A 1 103 ? 21.113 16.140 -0.667 1.00 54.56 103 SER A CA 1
ATOM 843 C C . SER A 1 103 ? 21.699 15.344 0.512 1.00 54.56 103 SER A C 1
ATOM 845 O O . SER A 1 103 ? 21.926 15.948 1.561 1.00 54.56 103 SER A O 1
ATOM 847 N N . SER A 1 104 ? 22.089 14.073 0.364 1.00 49.53 104 SER A N 1
ATOM 848 C CA . SER A 1 104 ? 23.004 13.481 1.361 1.00 49.53 104 SER A CA 1
ATOM 849 C C . SER A 1 104 ? 24.392 14.133 1.253 1.00 49.53 104 SER A C 1
ATOM 851 O O . SER A 1 104 ? 24.917 14.235 0.138 1.00 49.53 104 SER A O 1
ATOM 853 N N . PRO A 1 105 ? 25.027 14.576 2.362 1.00 48.19 105 PRO A N 1
ATOM 854 C CA . PRO A 1 105 ? 26.438 14.923 2.323 1.00 48.19 105 PRO A CA 1
ATOM 855 C C . PRO A 1 105 ? 27.173 13.664 1.885 1.00 48.19 105 PRO A C 1
ATOM 857 O O . PRO A 1 105 ? 27.118 12.643 2.567 1.00 48.19 105 PRO A O 1
ATOM 860 N N . ILE A 1 106 ? 27.780 13.738 0.702 1.00 54.69 106 ILE A N 1
ATOM 861 C CA . ILE A 1 106 ? 28.612 12.689 0.120 1.00 54.69 106 ILE A CA 1
ATOM 862 C C . ILE A 1 106 ? 29.488 12.153 1.250 1.00 54.69 106 ILE A C 1
ATOM 864 O O . ILE A 1 106 ? 30.327 12.891 1.773 1.00 54.69 106 ILE A O 1
ATOM 868 N N . VAL A 1 107 ? 29.265 10.902 1.663 1.00 56.50 107 VAL A N 1
ATOM 869 C CA . VAL A 1 107 ? 30.239 10.197 2.497 1.00 56.50 107 VAL A CA 1
ATOM 870 C C . VAL A 1 107 ? 31.535 10.299 1.702 1.00 56.50 107 VAL A C 1
ATOM 872 O O . VAL A 1 107 ? 31.517 9.896 0.534 1.00 56.50 107 VAL A O 1
ATOM 875 N N . PRO A 1 108 ? 32.599 10.938 2.225 1.00 50.25 108 PRO A N 1
ATOM 876 C CA . PRO A 1 108 ? 33.816 11.102 1.458 1.00 50.25 108 PRO A CA 1
ATOM 877 C C . PRO A 1 108 ? 34.237 9.716 1.000 1.00 50.25 108 PRO A C 1
ATOM 879 O O . PRO A 1 108 ? 34.357 8.800 1.811 1.00 50.25 108 PRO A O 1
ATOM 882 N N . ASP A 1 109 ? 34.342 9.593 -0.318 1.00 52.19 109 ASP A N 1
ATOM 883 C CA . ASP A 1 109 ? 34.772 8.401 -1.021 1.00 52.19 109 ASP A CA 1
ATOM 884 C C . ASP A 1 109 ? 35.979 7.815 -0.280 1.00 52.19 109 ASP A C 1
ATOM 886 O O . ASP A 1 109 ? 37.047 8.435 -0.254 1.00 52.19 109 ASP A O 1
ATOM 890 N N . LEU A 1 110 ? 35.785 6.682 0.406 1.00 52.09 110 LEU A N 1
ATOM 891 C CA . LEU A 1 110 ? 36.836 6.052 1.208 1.00 52.09 110 LEU A CA 1
ATOM 892 C C . LEU A 1 110 ? 38.027 5.651 0.323 1.00 52.09 110 LEU A C 1
ATOM 894 O O . LEU A 1 110 ? 39.144 5.548 0.825 1.00 52.09 110 LEU A O 1
ATOM 898 N N . ASP A 1 111 ? 37.818 5.554 -0.994 1.00 54.25 111 ASP A N 1
ATOM 899 C CA . ASP A 1 111 ? 38.854 5.275 -1.986 1.00 54.25 111 ASP A CA 1
ATOM 900 C C . ASP A 1 111 ? 39.697 6.515 -2.346 1.00 54.25 111 ASP A C 1
ATOM 902 O O . ASP A 1 111 ? 40.752 6.394 -2.966 1.00 54.25 111 ASP A O 1
ATOM 906 N N . LYS A 1 112 ? 39.286 7.727 -1.938 1.00 48.91 112 LYS A N 1
ATOM 907 C CA . LYS A 1 112 ? 40.078 8.962 -2.118 1.00 48.91 112 LYS A CA 1
ATOM 908 C C . LYS A 1 112 ? 40.949 9.325 -0.914 1.00 48.91 112 LYS A C 1
ATOM 910 O O . LYS A 1 112 ? 41.674 10.316 -0.980 1.00 48.91 112 LYS A O 1
ATOM 915 N N . ALA A 1 113 ? 40.896 8.556 0.173 1.00 45.72 113 ALA A N 1
ATOM 916 C CA . ALA A 1 113 ? 41.650 8.851 1.391 1.00 45.72 113 ALA A CA 1
ATOM 917 C C . ALA A 1 113 ? 43.103 8.335 1.384 1.00 45.72 113 ALA A C 1
ATOM 919 O O . ALA A 1 113 ? 43.834 8.640 2.322 1.00 45.72 113 ALA A O 1
ATOM 920 N N . ASP A 1 114 ? 43.545 7.620 0.341 1.00 50.56 114 ASP A N 1
ATOM 921 C CA . ASP A 1 114 ? 44.891 7.023 0.284 1.00 50.56 114 ASP A CA 1
ATOM 922 C C . ASP A 1 114 ? 45.736 7.497 -0.914 1.00 50.56 114 ASP A C 1
ATOM 924 O O . ASP A 1 114 ? 46.501 6.751 -1.520 1.00 50.56 114 ASP A O 1
ATOM 928 N N . SER A 1 115 ? 45.620 8.777 -1.287 1.00 50.22 115 SER A N 1
ATOM 929 C CA . SER A 1 115 ? 46.582 9.423 -2.195 1.00 50.22 115 SER A CA 1
ATOM 930 C C . SER A 1 115 ? 47.706 10.114 -1.413 1.00 50.22 115 SER A C 1
ATOM 932 O O . SER A 1 115 ? 47.993 11.294 -1.630 1.00 50.22 115 SER A O 1
ATOM 934 N N . GLY A 1 116 ? 48.308 9.404 -0.458 1.00 50.44 116 GLY A N 1
ATOM 935 C CA . GLY A 1 116 ? 49.381 9.913 0.389 1.00 50.44 116 GLY A CA 1
ATOM 936 C C . GLY A 1 116 ? 50.453 8.856 0.616 1.00 50.44 116 GLY A C 1
ATOM 937 O O . GLY A 1 116 ? 50.316 8.032 1.505 1.00 50.44 116 GLY A O 1
ATOM 938 N N . ASP A 1 117 ? 51.535 8.968 -0.157 1.00 51.62 117 ASP A N 1
ATOM 939 C CA . ASP A 1 117 ? 52.793 8.211 -0.068 1.00 51.62 117 ASP A CA 1
ATOM 940 C C . ASP A 1 117 ? 52.806 6.821 -0.741 1.00 51.62 117 ASP A C 1
ATOM 942 O O . ASP A 1 117 ? 52.654 5.769 -0.125 1.00 51.62 117 ASP A O 1
ATOM 946 N N . GLN A 1 118 ? 53.068 6.810 -2.056 1.00 41.38 118 GLN A N 1
ATOM 947 C CA . GLN A 1 118 ? 53.525 5.593 -2.731 1.00 41.38 118 GLN A CA 1
ATOM 948 C C . GLN A 1 118 ? 54.991 5.323 -2.349 1.00 41.38 118 GLN A C 1
ATOM 950 O O . GLN A 1 118 ? 55.850 6.157 -2.654 1.00 41.38 118 GLN A O 1
ATOM 955 N N . PRO A 1 119 ? 55.340 4.162 -1.763 1.00 38.59 119 PRO A N 1
ATOM 956 C CA . PRO A 1 119 ? 56.737 3.780 -1.633 1.00 38.59 119 PRO A CA 1
ATOM 957 C C . PRO A 1 119 ? 57.316 3.515 -3.030 1.00 38.59 119 PRO A C 1
ATOM 959 O O . PRO A 1 119 ? 56.728 2.798 -3.841 1.00 38.59 119 PRO A O 1
ATOM 962 N N . ALA A 1 120 ? 58.479 4.101 -3.318 1.00 36.16 120 ALA A N 1
ATOM 963 C CA . ALA A 1 120 ? 59.165 3.928 -4.593 1.00 36.16 120 ALA A CA 1
ATOM 964 C C . ALA A 1 120 ? 59.502 2.445 -4.839 1.00 36.16 120 ALA A C 1
ATOM 966 O O . ALA A 1 120 ? 60.304 1.846 -4.121 1.00 36.16 120 ALA A O 1
ATOM 967 N N . VAL A 1 121 ? 58.897 1.858 -5.874 1.00 41.22 121 VAL A N 1
ATOM 968 C CA . VAL A 1 121 ? 59.179 0.488 -6.321 1.00 41.22 121 VAL A CA 1
ATOM 969 C C . VAL A 1 121 ? 60.429 0.513 -7.219 1.00 41.22 121 VAL A C 1
ATOM 971 O O . VAL A 1 121 ? 60.491 1.347 -8.126 1.00 41.22 121 VAL A O 1
ATOM 974 N N . PRO A 1 122 ? 61.443 -0.352 -7.013 1.00 34.94 122 PRO A N 1
ATOM 975 C CA . PRO A 1 122 ? 62.621 -0.378 -7.876 1.00 34.94 122 PRO A CA 1
ATOM 976 C C . PRO A 1 122 ? 62.249 -0.863 -9.283 1.00 34.94 122 PRO A C 1
ATOM 978 O O . PRO A 1 122 ? 61.465 -1.798 -9.437 1.00 34.94 122 PRO A O 1
ATOM 981 N N . ALA A 1 123 ? 62.836 -0.243 -10.310 1.00 37.28 123 ALA A N 1
ATOM 982 C CA . ALA A 1 123 ? 62.577 -0.562 -11.711 1.00 37.28 123 ALA A CA 1
ATOM 983 C C . ALA A 1 123 ? 62.902 -2.035 -12.038 1.00 37.28 123 ALA A C 1
ATOM 985 O O . ALA A 1 123 ? 64.059 -2.457 -11.982 1.00 37.28 123 ALA A O 1
ATOM 986 N N . MET A 1 124 ? 61.874 -2.802 -12.408 1.00 34.44 124 MET A N 1
ATOM 987 C CA . MET A 1 124 ? 61.993 -4.153 -12.962 1.00 34.44 124 MET A CA 1
ATOM 988 C C . MET A 1 124 ? 62.168 -4.058 -14.487 1.00 34.44 124 MET A C 1
ATOM 990 O O . MET A 1 124 ? 61.492 -3.267 -15.142 1.00 34.44 124 MET A O 1
ATOM 994 N N . GLY A 1 125 ? 63.120 -4.823 -15.030 1.00 39.12 125 GLY A N 1
ATOM 995 C CA . GLY A 1 125 ? 63.487 -4.841 -16.452 1.00 39.12 125 GLY A CA 1
ATOM 996 C C . GLY A 1 125 ? 62.380 -5.348 -17.397 1.00 39.12 125 GLY A C 1
ATOM 997 O O . GLY A 1 125 ? 61.299 -5.721 -16.944 1.00 39.12 125 GLY A O 1
ATOM 998 N N . PRO A 1 126 ? 62.631 -5.346 -18.721 1.00 35.81 126 PRO A N 1
ATOM 999 C CA . PRO A 1 126 ? 61.596 -5.553 -19.735 1.00 35.81 126 PRO A CA 1
ATOM 1000 C C . PRO A 1 126 ? 60.963 -6.950 -19.655 1.00 35.81 126 PRO A C 1
ATOM 1002 O O . PRO A 1 126 ? 61.666 -7.950 -19.517 1.00 35.81 126 PRO A O 1
ATOM 1005 N N . SER A 1 127 ? 59.629 -7.003 -19.751 1.00 39.88 127 SER A N 1
ATOM 1006 C CA . SER A 1 127 ? 58.842 -8.237 -19.685 1.00 39.88 127 SER A CA 1
ATOM 1007 C C . SER A 1 127 ? 58.958 -9.050 -20.974 1.00 39.88 127 SER A C 1
ATOM 1009 O O . SER A 1 127 ? 58.659 -8.538 -22.056 1.00 39.88 127 SER A O 1
ATOM 1011 N N . GLU A 1 128 ? 59.309 -10.329 -20.859 1.00 34.41 128 GLU A N 1
ATOM 1012 C CA . GLU A 1 128 ? 59.148 -11.290 -21.950 1.00 34.41 128 GLU A CA 1
ATOM 1013 C C . GLU A 1 128 ? 57.660 -11.621 -22.161 1.00 34.41 128 GLU A C 1
ATOM 1015 O O . GLU A 1 128 ? 56.888 -11.737 -21.207 1.00 34.41 128 GLU A O 1
ATOM 1020 N N . GLY A 1 129 ? 57.251 -11.694 -23.431 1.00 33.75 129 GLY A N 1
ATOM 1021 C CA . GLY A 1 129 ? 55.859 -11.835 -23.859 1.00 33.75 129 GLY A CA 1
ATOM 1022 C C . GLY A 1 129 ? 55.239 -13.193 -23.521 1.00 33.75 129 GLY A C 1
ATOM 1023 O O . GLY A 1 129 ? 55.893 -14.232 -23.593 1.00 33.75 129 GLY A O 1
ATOM 1024 N N . LEU A 1 130 ? 53.949 -13.177 -23.179 1.00 33.19 130 LEU A N 1
ATOM 1025 C CA . LEU A 1 130 ? 53.158 -14.374 -22.887 1.00 33.19 130 LEU A CA 1
ATOM 1026 C C . LEU A 1 130 ? 52.541 -14.945 -24.187 1.00 33.19 130 LEU A C 1
ATOM 1028 O O . LEU A 1 130 ? 52.036 -14.162 -24.996 1.00 33.19 130 LEU A O 1
ATOM 1032 N N . PRO A 1 131 ? 52.565 -16.274 -24.412 1.00 33.91 131 PRO A N 1
ATOM 1033 C CA . PRO A 1 131 ? 52.152 -16.884 -25.676 1.00 33.91 131 PRO A CA 1
ATOM 1034 C C . PRO A 1 131 ? 50.626 -17.030 -25.800 1.00 33.91 131 PRO A C 1
ATOM 1036 O O . PRO A 1 131 ? 49.923 -17.273 -24.819 1.00 33.91 131 PRO A O 1
ATOM 1039 N N . THR A 1 132 ? 50.118 -16.907 -27.028 1.00 41.88 132 THR A N 1
ATOM 1040 C CA . THR A 1 132 ? 48.717 -17.183 -27.394 1.00 41.88 132 THR A CA 1
ATOM 1041 C C . THR A 1 132 ? 48.482 -18.684 -27.611 1.00 41.88 132 THR A C 1
ATOM 1043 O O . THR A 1 132 ? 49.394 -19.351 -28.098 1.00 41.88 132 THR A O 1
ATOM 1046 N N . PRO A 1 133 ? 47.285 -19.232 -27.318 1.00 36.94 133 PRO A N 1
ATOM 1047 C CA . PRO A 1 133 ? 47.000 -20.648 -27.525 1.00 36.94 133 PRO A CA 1
ATOM 1048 C C . PRO A 1 133 ? 46.544 -20.938 -28.966 1.00 36.94 133 PRO A C 1
ATOM 1050 O O . PRO A 1 133 ? 45.589 -20.336 -29.456 1.00 36.94 133 PRO A O 1
ATOM 1053 N N . ASP A 1 134 ? 47.236 -21.879 -29.612 1.00 42.00 134 ASP A N 1
ATOM 1054 C CA . ASP A 1 134 ? 46.908 -22.523 -30.896 1.00 42.00 134 ASP A CA 1
ATOM 1055 C C . ASP A 1 134 ? 45.528 -23.230 -30.853 1.00 42.00 134 ASP A C 1
ATOM 1057 O O . ASP A 1 134 ? 45.080 -23.642 -29.786 1.00 42.00 134 ASP A O 1
ATOM 1061 N N . GLY A 1 135 ? 44.796 -23.484 -31.944 1.00 33.28 135 GLY A N 1
ATOM 1062 C CA . GLY A 1 135 ? 45.041 -23.292 -33.372 1.00 33.28 135 GLY A CA 1
ATOM 1063 C C . GLY A 1 135 ? 43.957 -23.998 -34.211 1.00 33.28 135 GLY A C 1
ATOM 1064 O O . GLY A 1 135 ? 43.120 -24.703 -33.659 1.00 33.28 135 GLY A O 1
ATOM 1065 N N . GLU A 1 136 ? 44.000 -23.842 -35.537 1.00 31.61 136 GLU A N 1
ATOM 1066 C CA . GLU A 1 136 ? 43.561 -24.859 -36.511 1.00 31.61 136 GLU A CA 1
ATOM 1067 C C . GLU A 1 136 ? 44.351 -24.709 -37.834 1.00 31.61 136 GLU A C 1
ATOM 1069 O O . GLU A 1 136 ? 44.867 -23.625 -38.125 1.00 31.61 136 GLU A O 1
ATOM 1074 N N . PRO A 1 137 ? 44.541 -25.805 -38.597 1.00 37.28 137 PRO A N 1
ATOM 1075 C CA . PRO A 1 137 ? 45.690 -25.982 -39.482 1.00 37.28 137 PRO A CA 1
ATOM 1076 C C . PRO A 1 137 ? 45.503 -25.448 -40.910 1.00 37.28 137 PRO A C 1
ATOM 1078 O O . PRO A 1 137 ? 44.439 -25.526 -41.520 1.00 37.28 137 PRO A O 1
ATOM 1081 N N . SER A 1 138 ? 46.622 -24.991 -41.473 1.00 35.88 138 SER A N 1
ATOM 1082 C CA . SER A 1 138 ? 46.811 -24.657 -42.887 1.00 35.88 138 SER A CA 1
ATOM 1083 C C . SER A 1 138 ? 46.615 -25.878 -43.797 1.00 35.88 138 SER A C 1
ATOM 1085 O O . SER A 1 138 ? 47.227 -26.924 -43.578 1.00 35.88 138 SER A O 1
ATOM 1087 N N . SER A 1 139 ? 45.834 -25.719 -44.872 1.00 38.94 139 SER A N 1
ATOM 1088 C CA . SER A 1 139 ? 45.934 -26.564 -46.067 1.00 38.94 139 SER A CA 1
ATOM 1089 C C . SER A 1 139 ? 46.131 -25.693 -47.312 1.00 38.94 139 SER A C 1
ATOM 1091 O O . SER A 1 139 ? 45.612 -24.585 -47.417 1.00 38.94 139 SER A O 1
ATOM 1093 N N . HIS A 1 140 ? 47.002 -26.183 -48.188 1.00 36.53 140 HIS A N 1
ATOM 1094 C CA . HIS A 1 140 ? 47.628 -25.500 -49.315 1.00 36.53 140 HIS A CA 1
ATOM 1095 C C . HIS A 1 140 ? 46.674 -25.217 -50.486 1.00 36.53 140 HIS A C 1
ATOM 1097 O O . HIS A 1 140 ? 45.754 -25.990 -50.734 1.00 36.53 140 HIS A O 1
ATOM 1103 N N . GLY A 1 141 ? 47.012 -24.215 -51.305 1.00 32.22 141 GLY A N 1
ATOM 1104 C CA . GLY A 1 141 ? 46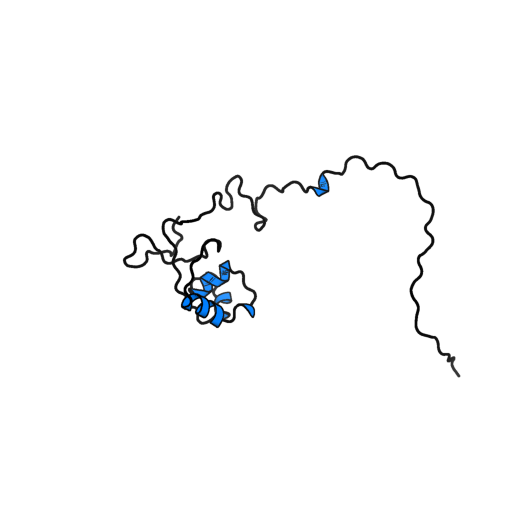.520 -24.132 -52.682 1.00 32.22 141 GLY A CA 1
ATOM 1105 C C . GLY A 1 141 ? 46.817 -22.798 -53.356 1.00 32.22 141 GLY A C 1
ATOM 1106 O O . GLY A 1 141 ? 46.023 -21.871 -53.250 1.00 32.22 141 GLY A O 1
ATOM 1107 N N . GLY A 1 142 ? 47.967 -22.705 -54.028 1.00 33.16 142 GLY A N 1
ATOM 1108 C CA . GLY A 1 142 ? 48.257 -21.632 -54.976 1.00 33.16 142 GLY A CA 1
ATOM 1109 C C . GLY A 1 142 ? 47.447 -21.787 -56.265 1.00 33.16 142 GLY A C 1
ATOM 1110 O O . GLY A 1 142 ? 47.028 -22.887 -56.619 1.00 33.16 142 GLY A O 1
ATOM 1111 N N . GLU A 1 143 ? 47.240 -20.668 -56.950 1.00 37.31 143 GLU A N 1
ATOM 1112 C CA . GLU A 1 143 ? 46.694 -20.610 -58.304 1.00 37.31 143 GLU A CA 1
ATOM 1113 C C . GLU A 1 143 ? 47.586 -21.385 -59.289 1.00 37.31 143 GLU A C 1
ATOM 1115 O O . GLU A 1 143 ? 48.779 -21.089 -59.404 1.00 37.31 143 GLU A O 1
ATOM 1120 N N . LEU A 1 144 ? 46.995 -22.391 -59.947 1.00 33.81 144 LEU A N 1
ATOM 1121 C CA . LEU A 1 144 ? 46.940 -22.682 -61.396 1.00 33.81 144 LEU A CA 1
ATOM 1122 C C . LEU A 1 144 ? 46.494 -24.136 -61.624 1.00 33.81 144 LEU A C 1
ATOM 1124 O O . LEU A 1 144 ? 47.142 -25.057 -61.078 1.00 33.81 144 LEU A O 1
#

InterPro domains:
  IPR050757 Collagen-modifying Glycosyltransferase 25 [PTHR10730] (14-103)

Radius of gyration: 29.61 Å; chains: 1; bounding box: 81×44×76 Å

Sequence (144 aa):
MQLEGEHWVLGSTTMIHVTYSYWTLGYMITWRGAKKLLDVKPLTKMIPVDEFLPMMFDDHPDKHYMYAFEPRNLKAFSAEPLMIYPTHYTGEANYITDTDTGSSPIVPDLDKADSGDQPAVPAMGPSEGLPTPDGEPSSHGGEL